Protein AF-A0A7X9JBS1-F1 (afdb_monomer_lite)

Radius of gyration: 29.32 Å; chains: 1; bounding box: 70×58×88 Å

Secondary structure (DSSP, 8-state):
-----------HHHHHHHHHHHHHHHHHHHHHHHHHHHHHHHHHHHHHHTTS-------------------------EEEEEEEEEEEEEEEEEEETTEEEEEEPHHHHTTS--S--S--TT-EEEEE--HHHHHHHHHT-BTTBPEEEEEEEEEE-SSSSPPEEESS-HHHHTT--

Foldseek 3Di:
DDDDDPDPPDDPVVVVVVVVVVVVVVVVVVVVVVVVVVVVVVVVVVVVVVVPPPDDDDDDDDDDDDDDPVPPPVDDKDKDFDKDKWKWAFDPVDDDDQFTKIWTDLVCVVVDPDDCCPCSPGQIETEGCADPVVVVLRVVADPVRIDIAMWGMWMDDPDPDRTYTYSDHNVVGVVVD

pLDDT: mean 71.5, std 17.87, range [35.47, 95.56]

Sequence (177 aa):
MKKKNFKIKLNKKIGHELAIGIILILAIFVGAIAVICSKKEIRRLSELEKNFEMHAPVSVAAKKTEKPARQEDKCKSRYYEGETDIYGWADPNLQDGDGIIINIRPEDVESLPIKNISVLKNFTVRLIDPGAVLKKKLDASTKDNLVKFTVRGYAEICEKEPPQVSVEQATIAFKKS

Structure (mmCIF, N/CA/C/O backbone):
data_AF-A0A7X9JBS1-F1
#
_entry.id   AF-A0A7X9JBS1-F1
#
loop_
_atom_site.group_PDB
_atom_site.id
_atom_site.type_symbol
_atom_site.label_atom_id
_atom_site.label_alt_id
_atom_site.label_comp_id
_atom_site.label_asym_id
_atom_site.label_entity_id
_atom_site.label_seq_id
_atom_site.pdbx_PDB_ins_code
_atom_site.Cartn_x
_atom_site.Cartn_y
_atom_site.Cartn_z
_atom_site.occupancy
_atom_site.B_iso_or_equiv
_atom_site.auth_seq_id
_atom_site.auth_comp_id
_atom_site.auth_asym_id
_atom_site.auth_atom_id
_atom_site.pdbx_PDB_model_num
ATOM 1 N N . MET A 1 1 ? -31.388 -18.284 70.074 1.00 45.72 1 MET A N 1
ATOM 2 C CA . MET A 1 1 ? -30.945 -17.168 69.203 1.00 45.72 1 MET A CA 1
ATOM 3 C C . MET A 1 1 ? -31.985 -16.921 68.110 1.00 45.72 1 MET A C 1
ATOM 5 O O . MET A 1 1 ? -32.141 -17.765 67.240 1.00 45.72 1 MET A O 1
ATOM 9 N N . LYS A 1 2 ? -32.748 -15.818 68.165 1.00 40.72 2 LYS A N 1
ATOM 10 C CA . LYS A 1 2 ? -33.748 -15.458 67.136 1.00 40.72 2 LYS A CA 1
ATOM 11 C C . LYS A 1 2 ? -33.125 -14.473 66.136 1.00 40.72 2 LYS A C 1
ATOM 13 O O . LYS A 1 2 ? -32.815 -13.347 66.513 1.00 40.72 2 LYS A O 1
ATOM 18 N N . LYS A 1 3 ? -32.945 -14.888 64.874 1.00 50.88 3 LYS A N 1
ATOM 19 C CA . LYS A 1 3 ? -32.538 -14.006 63.764 1.00 50.88 3 LYS A CA 1
ATOM 20 C C . LYS A 1 3 ? -33.696 -13.057 63.429 1.00 50.88 3 LYS A C 1
ATOM 22 O O . LYS A 1 3 ? -34.743 -13.503 62.964 1.00 50.88 3 LYS A O 1
ATOM 27 N N . LYS A 1 4 ? -33.527 -11.755 63.679 1.00 52.66 4 LYS A N 1
ATOM 28 C CA . LYS A 1 4 ? -34.456 -10.713 63.214 1.00 52.66 4 LYS A CA 1
ATOM 29 C C . LYS A 1 4 ? -34.184 -10.447 61.730 1.00 52.66 4 LYS A C 1
ATOM 31 O O . LYS A 1 4 ? -33.151 -9.888 61.387 1.00 52.66 4 LYS A O 1
ATOM 36 N N . ASN A 1 5 ? -35.111 -10.849 60.863 1.00 54.03 5 ASN A N 1
ATOM 37 C CA . ASN A 1 5 ? -35.109 -10.462 59.453 1.00 54.03 5 ASN A CA 1
ATOM 38 C C . ASN A 1 5 ? -35.637 -9.028 59.323 1.00 54.03 5 ASN A C 1
ATOM 40 O O . ASN A 1 5 ? -36.842 -8.792 59.416 1.00 54.03 5 ASN A O 1
ATOM 44 N N . PHE A 1 6 ? -34.735 -8.071 59.110 1.00 51.50 6 PHE A N 1
ATOM 45 C CA . PHE A 1 6 ? -35.086 -6.700 58.746 1.00 51.50 6 PHE A CA 1
ATOM 46 C C . PHE A 1 6 ? -35.511 -6.670 57.271 1.00 51.50 6 PHE A C 1
ATOM 48 O O . PHE A 1 6 ? -34.686 -6.597 56.366 1.00 51.50 6 PHE A O 1
ATOM 55 N N . LYS A 1 7 ? -36.820 -6.753 57.011 1.00 56.03 7 LYS A N 1
ATOM 56 C CA . LYS A 1 7 ? -37.380 -6.441 55.690 1.00 56.03 7 LYS A CA 1
ATOM 57 C C . LYS A 1 7 ? -37.500 -4.922 55.570 1.00 56.03 7 LYS A C 1
ATOM 59 O O . LYS A 1 7 ? -38.437 -4.332 56.103 1.00 56.03 7 LYS A O 1
ATOM 64 N N . ILE A 1 8 ? -36.556 -4.295 54.872 1.00 60.00 8 ILE A N 1
ATOM 65 C CA . ILE A 1 8 ? -36.643 -2.878 54.505 1.00 60.00 8 ILE A CA 1
ATOM 66 C C . ILE A 1 8 ? -37.751 -2.747 53.450 1.00 60.00 8 ILE A C 1
ATOM 68 O O . ILE A 1 8 ? -37.580 -3.139 52.297 1.00 60.00 8 ILE A O 1
ATOM 72 N N . LYS A 1 9 ? -38.919 -2.230 53.846 1.00 54.16 9 LYS A N 1
ATOM 73 C CA . LYS A 1 9 ? -39.963 -1.796 52.906 1.00 54.16 9 LYS A CA 1
ATOM 74 C C . LYS A 1 9 ? -39.525 -0.465 52.291 1.00 54.16 9 LYS A C 1
ATOM 76 O O . LYS A 1 9 ? -39.860 0.596 52.808 1.00 54.16 9 LYS A O 1
ATOM 81 N N . LEU A 1 10 ? -38.767 -0.521 51.198 1.00 56.19 10 LEU A N 1
ATOM 82 C CA . LEU A 1 10 ? -38.526 0.655 50.363 1.00 56.19 10 LEU A CA 1
ATOM 83 C C . LEU A 1 10 ? -39.821 1.027 49.634 1.00 56.19 10 LEU A C 1
ATOM 85 O O . LEU A 1 10 ? -40.427 0.214 48.934 1.00 56.19 10 LEU A O 1
ATOM 89 N N . ASN A 1 11 ? -40.259 2.267 49.835 1.00 58.78 11 ASN A N 1
ATOM 90 C CA . ASN A 1 11 ? -41.423 2.832 49.172 1.00 58.78 11 ASN A CA 1
ATOM 91 C C . ASN A 1 11 ? -41.125 2.937 47.663 1.00 58.78 11 ASN A C 1
ATOM 93 O O . ASN A 1 11 ? -40.105 3.513 47.285 1.00 58.78 11 ASN A O 1
ATOM 97 N N . LYS A 1 12 ? -41.977 2.373 46.792 1.00 58.81 12 LYS A N 1
ATOM 98 C CA . LYS A 1 12 ? -41.686 2.200 45.348 1.00 58.81 12 LYS A CA 1
ATOM 99 C C . LYS A 1 12 ? -41.329 3.504 44.614 1.00 58.81 12 LYS A C 1
ATOM 101 O O . LYS A 1 12 ? -40.580 3.452 43.647 1.00 58.81 12 LYS A O 1
ATOM 106 N N . LYS A 1 13 ? -41.809 4.661 45.091 1.00 57.88 13 LYS A N 1
ATOM 107 C CA . LYS A 1 13 ? -41.444 5.984 44.548 1.00 57.88 13 LYS A CA 1
ATOM 108 C C . LYS A 1 13 ? -39.977 6.361 44.803 1.00 57.88 13 LYS A C 1
ATOM 110 O O . LYS A 1 13 ? -39.318 6.849 43.897 1.00 57.88 13 LYS A O 1
ATOM 115 N N . ILE A 1 14 ? -39.447 6.052 45.988 1.00 59.31 14 ILE A N 1
ATOM 116 C CA . ILE A 1 14 ? -38.070 6.397 46.387 1.00 59.31 14 ILE A CA 1
ATOM 117 C C . ILE A 1 14 ? -37.049 5.536 45.630 1.00 59.31 14 ILE A C 1
ATOM 119 O O . ILE A 1 14 ? -35.977 6.010 45.270 1.00 59.31 14 ILE A O 1
ATOM 123 N N . GLY A 1 15 ? -37.390 4.275 45.339 1.00 61.84 15 GLY A N 1
ATOM 124 C CA . GLY A 1 15 ? -36.508 3.373 44.589 1.00 61.84 15 GLY A CA 1
ATOM 125 C C . GLY A 1 15 ? -36.280 3.798 43.133 1.00 61.84 15 GLY A C 1
ATOM 126 O O . GLY A 1 15 ? -35.195 3.582 42.602 1.00 61.84 15 GLY A O 1
ATOM 127 N N . HIS A 1 16 ? -37.273 4.428 42.501 1.00 65.06 16 HIS A N 1
ATOM 128 C CA . HIS A 1 16 ? -37.175 4.867 41.107 1.00 65.06 16 HIS A CA 1
ATOM 129 C C . HIS A 1 16 ? -36.305 6.123 40.957 1.00 65.06 16 HIS A C 1
ATOM 131 O O . HIS A 1 16 ? -35.470 6.193 40.059 1.00 65.06 16 HIS A O 1
ATOM 137 N N . GLU A 1 17 ? -36.441 7.087 41.870 1.00 68.19 17 GLU A N 1
ATOM 138 C CA . GLU A 1 17 ? -35.603 8.295 41.884 1.00 68.19 17 GLU A CA 1
ATOM 139 C C . GLU A 1 17 ? -34.134 7.967 42.200 1.00 68.19 17 GLU A C 1
ATOM 141 O O . GLU A 1 17 ? -33.228 8.496 41.557 1.00 68.19 17 GLU A O 1
ATOM 146 N N . LEU A 1 18 ? -33.889 7.012 43.107 1.00 72.25 18 LEU A N 1
ATOM 147 C CA . LEU A 1 18 ? -32.541 6.504 43.391 1.00 72.25 18 LEU A CA 1
ATOM 148 C C . LEU A 1 18 ? -31.912 5.787 42.188 1.00 72.25 18 LEU A C 1
ATOM 150 O O . LEU A 1 18 ? -30.730 5.984 41.912 1.00 72.25 18 LEU A O 1
ATOM 154 N N . ALA A 1 19 ? -32.685 4.986 41.449 1.00 77.25 19 ALA A N 1
ATOM 155 C CA . ALA A 1 19 ? -32.185 4.283 40.269 1.00 77.25 19 ALA A CA 1
ATOM 156 C C . ALA A 1 19 ? -31.774 5.253 39.149 1.00 77.25 19 ALA A C 1
ATOM 158 O O . ALA A 1 19 ? -30.705 5.093 38.561 1.00 77.25 19 ALA A O 1
ATOM 159 N N . ILE A 1 20 ? -32.576 6.294 38.898 1.00 79.69 20 ILE A N 1
ATOM 160 C CA . ILE A 1 20 ? -32.248 7.339 37.915 1.00 79.69 20 ILE A CA 1
ATOM 161 C C . ILE A 1 20 ? -30.969 8.082 38.321 1.00 79.69 20 ILE A C 1
ATOM 163 O O . ILE A 1 20 ? -30.092 8.298 37.482 1.00 79.69 20 ILE A O 1
ATOM 167 N N . GLY A 1 21 ? -30.825 8.420 39.607 1.00 79.94 21 GLY A N 1
ATOM 168 C CA . GLY A 1 21 ? -29.619 9.069 40.124 1.00 79.94 21 GLY A CA 1
ATOM 169 C C . GLY A 1 21 ? -28.353 8.232 39.910 1.00 79.94 21 GLY A C 1
ATOM 170 O O . GLY A 1 21 ? -27.333 8.757 39.466 1.00 79.94 21 GLY A O 1
ATOM 171 N N . ILE A 1 22 ? -28.424 6.919 40.147 1.00 84.25 22 ILE A N 1
ATOM 172 C CA . ILE A 1 22 ? -27.289 6.001 39.952 1.00 84.25 22 ILE A CA 1
ATOM 173 C C . ILE A 1 22 ? -26.895 5.900 38.469 1.00 84.25 22 ILE A C 1
ATOM 175 O O . ILE A 1 22 ? -25.705 5.911 38.149 1.00 84.25 22 ILE A O 1
ATOM 179 N N . ILE A 1 23 ? -27.870 5.848 37.555 1.00 84.38 23 ILE A N 1
ATOM 180 C CA . ILE A 1 23 ? -27.613 5.778 36.106 1.00 84.38 23 ILE A CA 1
ATOM 181 C C . ILE A 1 23 ? -26.924 7.057 35.606 1.00 84.38 23 ILE A C 1
ATOM 183 O O . ILE A 1 23 ? -25.966 6.978 34.837 1.00 84.38 23 ILE A O 1
ATOM 187 N N . LEU A 1 24 ? -27.357 8.230 36.080 1.00 85.00 24 LEU A N 1
ATOM 188 C CA . LEU A 1 24 ? -26.730 9.5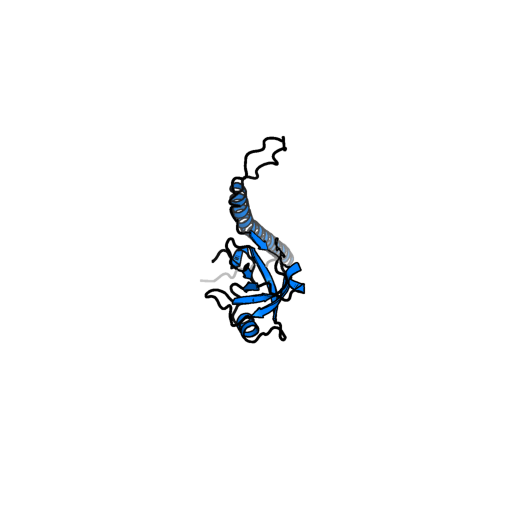11 35.735 1.00 85.00 24 LEU A CA 1
ATOM 189 C C . LEU A 1 24 ? -25.275 9.594 36.213 1.00 85.00 24 LEU A C 1
ATOM 191 O O . LEU A 1 24 ? -24.404 10.027 35.460 1.00 85.00 24 LEU A O 1
ATOM 195 N N . ILE A 1 25 ? -24.992 9.132 37.433 1.00 86.25 25 ILE A N 1
ATOM 196 C CA . ILE A 1 25 ? -23.627 9.113 37.978 1.00 86.25 25 ILE A CA 1
ATOM 197 C C . ILE A 1 25 ? -22.721 8.197 37.146 1.00 86.25 25 ILE A C 1
ATOM 199 O O . ILE A 1 25 ? -21.594 8.580 36.830 1.00 86.25 25 ILE A O 1
ATOM 203 N N . LEU A 1 26 ? -23.214 7.022 36.739 1.00 86.44 26 LEU A N 1
ATOM 204 C CA . LEU A 1 26 ? -22.478 6.103 35.867 1.00 86.44 26 LEU A CA 1
ATOM 205 C C . LEU A 1 26 ? -22.170 6.725 34.499 1.00 86.44 26 LEU A C 1
ATOM 207 O O . LEU A 1 26 ? -21.038 6.619 34.030 1.00 86.44 26 LEU A O 1
ATOM 211 N N . ALA A 1 27 ? -23.131 7.420 33.886 1.00 83.75 27 ALA A N 1
ATOM 212 C CA . ALA A 1 27 ? -22.925 8.095 32.604 1.00 83.75 27 ALA A CA 1
ATOM 213 C C . ALA A 1 27 ? -21.845 9.191 32.691 1.00 83.75 27 ALA A C 1
ATOM 215 O O . ALA A 1 27 ? -20.974 9.275 31.822 1.00 83.75 27 ALA A O 1
ATOM 216 N N . ILE A 1 28 ? -21.848 9.983 33.770 1.00 86.88 28 ILE A N 1
ATOM 217 C CA . ILE A 1 28 ? -20.819 11.003 34.027 1.00 86.88 28 ILE A CA 1
ATOM 218 C C . ILE A 1 28 ? -19.447 10.348 34.229 1.00 86.88 28 ILE A C 1
ATOM 220 O O . ILE A 1 28 ? -18.452 10.837 33.696 1.00 86.88 28 ILE A O 1
ATOM 224 N N . PHE A 1 29 ? -19.383 9.226 34.951 1.00 87.75 29 PHE A N 1
ATOM 225 C CA . PHE A 1 29 ? -18.134 8.497 35.182 1.00 87.75 29 PHE A CA 1
ATOM 226 C C . PHE A 1 29 ? -17.528 7.955 33.883 1.00 87.75 29 PHE A C 1
ATOM 228 O O . PHE A 1 29 ? -16.334 8.131 33.641 1.00 87.75 29 PHE A O 1
ATOM 235 N N . VAL A 1 30 ? -18.344 7.344 33.019 1.00 84.62 30 VAL A N 1
ATOM 236 C CA . VAL A 1 30 ? -17.895 6.838 31.712 1.00 84.62 30 VAL A CA 1
ATOM 237 C C . VAL A 1 30 ? -17.427 7.989 30.818 1.00 84.62 30 VAL A C 1
ATOM 239 O O . VAL A 1 30 ? -16.357 7.897 30.216 1.00 84.62 30 VAL A O 1
ATOM 242 N N . GLY A 1 31 ? -18.164 9.105 30.793 1.00 78.25 31 GLY A N 1
ATOM 243 C CA . GLY A 1 31 ? -17.760 10.311 30.067 1.00 78.25 31 GLY A CA 1
ATOM 244 C C . GLY A 1 31 ? -16.436 10.898 30.573 1.00 78.25 31 GLY A C 1
ATOM 245 O O . GLY A 1 31 ? -15.563 11.235 29.775 1.00 78.25 31 GLY A O 1
ATOM 246 N N . ALA A 1 32 ? -16.237 10.961 31.892 1.00 80.88 32 ALA A N 1
ATOM 247 C CA . ALA A 1 32 ? -14.995 11.446 32.492 1.00 80.88 32 ALA A CA 1
ATOM 248 C C . ALA A 1 32 ? -13.795 10.546 32.150 1.00 80.88 32 ALA A C 1
ATOM 250 O O . ALA A 1 32 ? -12.723 11.056 31.817 1.00 80.88 32 ALA A O 1
ATOM 251 N N . ILE A 1 33 ? -13.974 9.220 32.177 1.00 82.19 33 ILE A N 1
ATOM 252 C CA . ILE A 1 33 ? -12.932 8.259 31.785 1.00 82.19 33 ILE A CA 1
ATOM 253 C C . ILE A 1 33 ? -12.583 8.422 30.301 1.00 82.19 33 ILE A C 1
ATOM 255 O O . ILE A 1 33 ? -11.399 8.505 29.975 1.00 82.19 33 ILE A O 1
ATOM 259 N N . ALA A 1 34 ? -13.579 8.553 29.418 1.00 76.19 34 ALA A N 1
ATOM 260 C CA . ALA A 1 34 ? -13.350 8.794 27.994 1.00 76.19 34 ALA A CA 1
ATOM 261 C C . ALA A 1 34 ? -12.532 10.077 27.760 1.00 76.19 34 ALA A C 1
ATOM 263 O O . ALA A 1 34 ? -11.517 10.037 27.070 1.00 76.19 34 ALA A O 1
ATOM 264 N N . VAL A 1 35 ? -12.884 11.187 28.423 1.00 74.81 35 VAL A N 1
ATOM 265 C CA . VAL A 1 35 ? -12.144 12.460 28.323 1.00 74.81 35 VAL A CA 1
ATOM 266 C C . VAL A 1 35 ? -10.706 12.340 28.847 1.00 74.81 35 VAL A C 1
ATOM 268 O O . VAL A 1 35 ? -9.786 12.918 28.263 1.00 74.81 35 VAL A O 1
ATOM 271 N N . ILE A 1 36 ? -10.472 11.600 29.936 1.00 73.19 36 ILE A N 1
ATOM 272 C CA . ILE A 1 36 ? -9.119 11.377 30.478 1.00 73.19 36 ILE A CA 1
ATOM 273 C C . ILE A 1 36 ? -8.283 10.500 29.533 1.00 73.19 36 ILE A C 1
ATOM 275 O O . ILE A 1 36 ? -7.102 10.793 29.323 1.00 73.19 36 ILE A O 1
ATOM 279 N N . CYS A 1 37 ? -8.879 9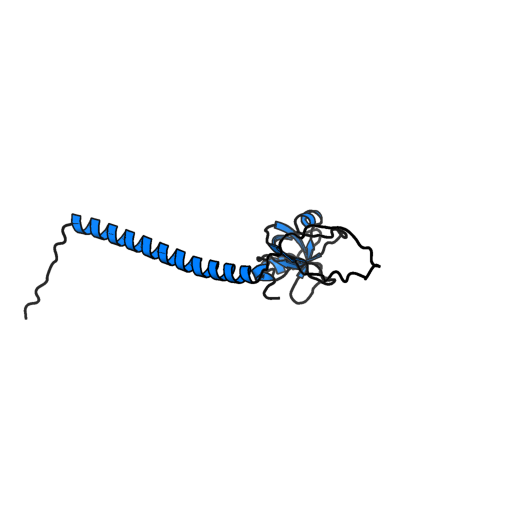.464 28.939 1.00 64.44 37 CYS A N 1
ATOM 280 C CA . CYS A 1 37 ? -8.229 8.624 27.934 1.00 64.44 37 CYS A CA 1
ATOM 281 C C . CYS A 1 37 ? -7.847 9.437 26.688 1.00 64.44 37 CYS A C 1
ATOM 283 O O . CYS A 1 37 ? -6.688 9.386 26.281 1.00 64.44 37 CYS A O 1
ATOM 285 N N . SER A 1 38 ? -8.741 10.287 26.172 1.00 61.56 38 SER A N 1
ATOM 286 C CA . SER A 1 38 ? -8.444 11.165 25.030 1.00 61.56 38 SER A CA 1
ATOM 287 C C . SER A 1 38 ? -7.379 12.228 25.348 1.00 61.56 38 SER A C 1
ATOM 289 O O . SER A 1 38 ? -6.541 12.549 24.507 1.00 61.56 38 SER A O 1
ATOM 291 N N . LYS A 1 39 ? -7.335 12.763 26.580 1.00 55.44 39 LYS A N 1
ATOM 292 C CA . LYS A 1 39 ? -6.315 13.755 26.986 1.00 55.44 39 LYS A CA 1
ATOM 293 C C . LYS A 1 39 ? -4.888 13.198 27.021 1.00 55.44 39 LYS A C 1
ATOM 295 O O . LYS A 1 39 ? -3.945 13.966 26.821 1.00 55.44 39 LYS A O 1
ATOM 300 N N . LYS A 1 40 ? -4.702 11.895 27.270 1.00 54.19 40 LYS A N 1
ATOM 301 C CA . LYS A 1 40 ? -3.372 11.256 27.200 1.00 54.19 40 LYS A CA 1
ATOM 302 C C . LYS A 1 40 ? -2.835 11.196 25.769 1.00 54.19 40 LYS A C 1
ATOM 304 O O . LYS A 1 40 ? -1.625 11.283 25.580 1.00 54.19 40 LYS A O 1
ATOM 309 N N . GLU A 1 41 ? -3.719 11.109 24.784 1.00 51.62 41 GLU A N 1
ATOM 310 C CA . GLU A 1 41 ? -3.369 11.072 23.363 1.00 51.62 41 GLU A CA 1
ATOM 311 C C . GLU A 1 41 ? -3.026 12.476 22.835 1.00 51.62 41 GLU A C 1
ATOM 313 O O . GLU A 1 41 ? -2.007 12.666 22.174 1.00 51.62 41 GLU A O 1
ATOM 318 N N . ILE A 1 42 ? -3.772 13.501 23.266 1.00 52.97 42 ILE A N 1
ATOM 319 C CA . ILE A 1 42 ? -3.523 14.906 22.890 1.00 52.97 42 ILE A CA 1
ATOM 320 C C . ILE A 1 42 ? -2.229 15.459 23.519 1.00 52.97 42 ILE A C 1
ATOM 322 O O . ILE A 1 42 ? -1.513 16.223 22.874 1.00 52.97 42 ILE A O 1
ATOM 326 N N . ARG A 1 43 ? -1.863 15.062 24.750 1.00 51.00 43 ARG A N 1
ATOM 327 C CA . ARG A 1 43 ? -0.571 15.473 25.342 1.00 51.00 43 ARG A CA 1
ATOM 328 C C . ARG A 1 43 ? 0.634 14.883 24.607 1.00 51.00 43 ARG A C 1
ATOM 330 O O . ARG A 1 43 ? 1.630 15.584 24.468 1.00 51.00 43 ARG A O 1
ATOM 337 N N . ARG A 1 44 ? 0.528 13.657 24.082 1.00 50.88 44 ARG A N 1
ATOM 338 C CA . ARG A 1 44 ? 1.583 13.069 23.239 1.00 50.88 44 ARG A CA 1
ATOM 339 C C . ARG A 1 44 ? 1.720 13.781 21.893 1.00 50.88 44 ARG A C 1
ATOM 341 O O . ARG A 1 44 ? 2.833 13.899 21.401 1.00 50.88 44 ARG A O 1
ATOM 348 N N . LEU A 1 45 ? 0.625 14.298 21.332 1.00 51.53 45 LEU A N 1
ATOM 349 C CA . LEU A 1 45 ? 0.660 15.114 20.112 1.00 51.53 45 LEU A CA 1
ATOM 350 C C . LEU A 1 45 ? 1.241 16.517 20.368 1.00 51.53 45 LEU A C 1
ATOM 352 O O . LEU A 1 45 ? 2.067 16.982 19.592 1.00 51.53 45 LEU A O 1
ATOM 356 N N . SER A 1 46 ? 0.903 17.151 21.496 1.00 48.62 46 SER A N 1
ATOM 357 C CA . SER A 1 46 ? 1.419 18.481 21.864 1.00 48.62 46 SER A CA 1
ATOM 358 C C . SER A 1 46 ? 2.909 18.486 22.255 1.00 48.62 46 SER A C 1
ATOM 360 O O . SER A 1 46 ? 3.596 19.480 22.024 1.00 48.62 46 SER A O 1
ATOM 362 N N . GLU A 1 47 ? 3.446 17.389 22.803 1.00 51.38 47 GLU A N 1
ATOM 363 C CA . GLU A 1 47 ? 4.900 17.227 22.998 1.00 51.38 47 GLU A CA 1
ATOM 364 C C . GLU A 1 47 ? 5.645 16.918 21.687 1.00 51.38 47 GLU A C 1
ATOM 366 O O . GLU A 1 47 ? 6.815 17.275 21.554 1.00 51.38 47 GLU A O 1
ATOM 371 N N . LEU A 1 48 ? 4.973 16.326 20.692 1.00 50.22 48 LEU A N 1
ATOM 372 C CA . LEU A 1 48 ? 5.531 16.123 19.350 1.00 50.22 48 LEU A CA 1
ATOM 373 C C . LEU A 1 48 ? 5.594 17.440 18.554 1.00 50.22 48 LEU A C 1
ATOM 375 O O . LEU A 1 48 ? 6.565 17.686 17.845 1.00 50.22 48 LEU A O 1
ATOM 379 N N . GLU A 1 49 ? 4.591 18.307 18.719 1.00 45.03 49 GLU A N 1
ATOM 380 C CA . GLU A 1 49 ? 4.503 19.619 18.063 1.00 45.03 49 GLU A CA 1
ATOM 381 C C . GLU A 1 49 ? 5.533 20.622 18.613 1.00 45.03 49 GLU A C 1
ATOM 383 O O . GLU A 1 49 ? 6.055 21.442 17.867 1.00 45.03 49 GLU A O 1
ATOM 388 N N . LYS A 1 50 ? 5.931 20.507 19.890 1.00 44.03 50 LYS A N 1
ATOM 389 C CA . LYS A 1 50 ? 7.012 21.334 20.465 1.00 44.03 50 LYS A CA 1
ATOM 390 C C . LYS A 1 50 ? 8.415 21.000 19.947 1.00 44.03 50 LYS A C 1
ATOM 392 O O . LYS A 1 50 ? 9.305 21.829 20.095 1.00 44.03 50 LYS A O 1
ATOM 397 N N . ASN A 1 51 ? 8.608 19.832 19.331 1.00 47.91 51 ASN A N 1
ATOM 398 C CA . ASN A 1 51 ? 9.853 19.486 18.632 1.00 47.91 51 ASN A CA 1
ATOM 399 C C . ASN A 1 51 ? 9.815 19.849 17.137 1.00 47.91 51 ASN A C 1
ATOM 401 O O . ASN A 1 51 ? 10.813 19.676 16.440 1.00 47.91 51 ASN A O 1
ATOM 405 N N . PHE A 1 52 ? 8.688 20.364 16.641 1.00 46.72 52 PHE A N 1
ATOM 406 C CA . PHE A 1 52 ? 8.586 20.975 15.323 1.00 46.72 52 PHE A CA 1
ATOM 407 C C . PHE A 1 52 ? 8.611 22.494 15.496 1.00 46.72 52 PHE A C 1
ATOM 409 O O . PHE A 1 52 ? 7.577 23.154 15.571 1.00 46.72 52 PHE A O 1
ATOM 416 N N . GLU A 1 53 ? 9.820 23.058 15.575 1.00 39.50 53 GLU A N 1
ATOM 417 C CA . GLU A 1 53 ? 10.013 24.499 15.422 1.00 39.50 53 GLU A CA 1
ATOM 418 C C . GLU A 1 53 ? 9.412 24.947 14.084 1.00 39.50 53 GLU A C 1
ATOM 420 O O . GLU A 1 53 ? 9.930 24.696 12.993 1.00 39.50 53 GLU A O 1
ATOM 425 N N . MET A 1 54 ? 8.265 25.608 14.190 1.00 41.91 54 MET A N 1
ATOM 426 C CA . MET A 1 54 ? 7.599 26.311 13.113 1.00 41.91 54 MET A CA 1
ATOM 427 C C . MET A 1 54 ? 8.446 27.552 12.795 1.00 41.91 54 MET A C 1
ATOM 429 O O . MET A 1 54 ? 8.306 28.598 13.428 1.00 41.91 54 MET A O 1
ATOM 433 N N . HIS A 1 55 ? 9.381 27.442 11.848 1.00 42.97 55 HIS A N 1
ATOM 434 C CA . HIS A 1 55 ? 10.075 28.623 11.341 1.00 42.97 55 HIS A CA 1
ATOM 435 C C . HIS A 1 55 ? 9.081 29.504 10.571 1.00 42.97 55 HIS A C 1
ATOM 437 O O . HIS A 1 55 ? 8.496 29.092 9.569 1.00 42.97 55 HIS A O 1
ATOM 443 N N . ALA A 1 56 ? 8.895 30.721 11.085 1.00 44.94 56 ALA A N 1
ATOM 444 C CA . ALA A 1 56 ? 8.111 31.799 10.495 1.00 44.94 56 ALA A CA 1
ATOM 445 C C . ALA A 1 56 ? 8.517 32.087 9.032 1.00 44.94 56 ALA A C 1
ATOM 447 O O . ALA A 1 56 ? 9.673 31.862 8.657 1.00 44.94 56 ALA A O 1
ATOM 448 N N . PRO A 1 57 ? 7.606 32.620 8.195 1.00 41.03 57 PRO A N 1
ATOM 449 C CA . PRO A 1 57 ? 7.918 32.932 6.806 1.00 41.03 57 PRO A CA 1
ATOM 450 C C . PRO A 1 57 ? 8.969 34.047 6.727 1.00 41.03 57 PRO A C 1
ATOM 452 O O . PRO A 1 57 ? 8.731 35.187 7.124 1.00 41.03 57 PRO A O 1
ATOM 455 N N . VAL A 1 58 ? 10.144 33.708 6.196 1.00 39.75 58 VAL A N 1
ATOM 456 C CA . VAL A 1 58 ? 11.217 34.661 5.896 1.00 39.75 58 VAL A CA 1
ATOM 457 C C . VAL A 1 58 ? 10.783 35.538 4.719 1.00 39.75 58 VAL A C 1
ATOM 459 O O . VAL A 1 58 ? 10.542 35.046 3.616 1.00 39.75 58 VAL A O 1
ATOM 462 N N . SER A 1 59 ? 10.694 36.850 4.950 1.00 43.28 59 SER A N 1
ATOM 463 C CA . SER A 1 59 ? 10.496 37.856 3.906 1.00 43.28 59 SER A CA 1
ATOM 464 C C . SER A 1 59 ? 11.704 37.889 2.968 1.00 43.28 59 SER A C 1
ATOM 466 O O . SER A 1 59 ? 12.839 38.076 3.410 1.00 43.28 59 SER A O 1
ATOM 468 N N . VAL A 1 60 ? 11.458 37.733 1.670 1.00 40.66 60 VAL A N 1
ATOM 469 C CA . VAL A 1 60 ? 12.492 37.716 0.632 1.00 40.66 60 VAL A CA 1
ATOM 470 C C . VAL A 1 60 ? 13.009 39.135 0.381 1.00 40.66 60 VAL A C 1
ATOM 472 O O . VAL A 1 60 ? 12.312 39.961 -0.203 1.00 40.66 60 VAL A O 1
ATOM 475 N N . ALA A 1 61 ? 14.258 39.400 0.766 1.00 40.84 61 ALA A N 1
ATOM 476 C CA . ALA A 1 61 ? 15.060 40.482 0.204 1.00 40.84 61 ALA A CA 1
ATOM 477 C C . ALA A 1 61 ? 16.114 39.868 -0.728 1.00 40.84 61 ALA A C 1
ATOM 479 O O . ALA A 1 61 ? 16.931 39.041 -0.326 1.00 40.84 61 ALA A O 1
ATOM 480 N N . ALA A 1 62 ? 16.047 40.237 -2.005 1.00 46.06 62 ALA A N 1
ATOM 481 C CA . ALA A 1 62 ? 16.875 39.688 -3.068 1.00 46.06 62 ALA A CA 1
ATOM 482 C C . ALA A 1 62 ? 18.316 40.229 -3.061 1.00 46.06 62 ALA A C 1
ATOM 484 O O . ALA A 1 62 ? 18.518 41.436 -2.962 1.00 46.06 62 ALA A O 1
ATOM 485 N N . LYS A 1 63 ? 19.268 39.314 -3.308 1.00 42.16 63 LYS A N 1
ATOM 486 C CA . LYS A 1 63 ? 20.493 39.394 -4.146 1.00 42.16 63 LYS A CA 1
ATOM 487 C C . LYS A 1 63 ? 21.713 38.810 -3.430 1.00 42.16 63 LYS A C 1
ATOM 489 O O . LYS A 1 63 ? 22.265 39.455 -2.549 1.00 42.16 63 LYS A O 1
ATOM 494 N N . LYS A 1 64 ? 22.263 37.722 -3.979 1.00 36.97 64 LYS A N 1
ATOM 495 C CA . LYS A 1 64 ? 23.509 37.768 -4.768 1.00 36.97 64 LYS A CA 1
ATOM 496 C C . LYS A 1 64 ? 23.767 36.415 -5.429 1.00 36.97 64 LYS A C 1
ATOM 498 O O . LYS A 1 64 ? 23.633 35.372 -4.805 1.00 36.97 64 LYS A O 1
ATOM 503 N N . THR A 1 65 ? 24.128 36.474 -6.701 1.00 48.66 65 THR A N 1
ATOM 504 C CA . THR A 1 65 ? 24.598 35.362 -7.520 1.00 48.66 65 THR A CA 1
ATOM 505 C C . THR A 1 65 ? 25.933 34.848 -6.985 1.00 48.66 65 THR A C 1
ATOM 507 O O . THR A 1 65 ? 26.897 35.611 -6.925 1.00 48.66 65 THR A O 1
ATOM 510 N N . GLU A 1 66 ? 26.005 33.558 -6.669 1.00 35.47 66 GLU A N 1
ATOM 511 C CA . GLU A 1 66 ? 27.252 32.808 -6.524 1.00 35.47 66 GLU A CA 1
ATOM 512 C C . GLU A 1 66 ? 27.103 31.480 -7.291 1.00 35.47 66 GLU A C 1
ATOM 514 O O . GLU A 1 66 ? 25.999 30.961 -7.440 1.00 35.47 66 GLU A O 1
ATOM 519 N N . LYS A 1 67 ? 28.204 31.031 -7.899 1.00 36.28 67 LYS A N 1
ATOM 520 C CA . LYS A 1 67 ? 28.350 29.951 -8.901 1.00 36.28 67 LYS A CA 1
ATOM 521 C C . LYS A 1 67 ? 27.599 28.653 -8.538 1.00 36.28 67 LYS A C 1
ATOM 523 O O . LYS A 1 67 ? 27.390 28.420 -7.352 1.00 36.28 67 LYS A O 1
ATOM 528 N N . PRO A 1 68 ? 27.251 27.776 -9.512 1.00 41.09 68 PRO A N 1
ATOM 529 C CA . PRO A 1 68 ? 26.448 26.587 -9.250 1.00 41.09 68 PRO A CA 1
ATOM 530 C C . PRO A 1 68 ? 27.273 25.578 -8.448 1.00 41.09 68 PRO A C 1
ATOM 532 O O . PRO A 1 68 ? 27.905 24.675 -8.994 1.00 41.09 68 PRO A O 1
ATOM 535 N N . ALA A 1 69 ? 27.271 25.735 -7.126 1.00 37.75 69 ALA A N 1
ATOM 536 C CA . ALA A 1 69 ? 27.413 24.609 -6.235 1.00 37.75 69 ALA A CA 1
ATOM 537 C C . ALA A 1 69 ? 26.329 23.633 -6.673 1.00 37.75 69 ALA A C 1
ATOM 539 O O . ALA A 1 69 ? 25.148 23.983 -6.706 1.00 37.75 69 ALA A O 1
ATOM 540 N N . ARG A 1 70 ? 26.754 22.446 -7.103 1.00 47.09 70 ARG A N 1
ATOM 541 C CA . ARG A 1 70 ? 25.890 21.288 -7.275 1.00 47.09 70 ARG A CA 1
ATOM 542 C C . ARG A 1 70 ? 25.160 21.160 -5.943 1.00 47.09 70 ARG A C 1
ATOM 544 O O . ARG A 1 70 ? 25.755 20.735 -4.958 1.00 47.09 70 ARG A O 1
ATOM 551 N N . GLN A 1 71 ? 23.941 21.690 -5.890 1.00 39.72 71 GLN A N 1
ATOM 552 C CA . GLN A 1 71 ? 23.072 21.556 -4.743 1.00 39.72 71 GLN A CA 1
ATOM 553 C C . GLN A 1 71 ? 22.855 20.053 -4.676 1.00 39.72 71 GLN A C 1
ATOM 555 O O . GLN A 1 71 ? 22.173 19.471 -5.517 1.00 39.72 71 GLN A O 1
ATOM 560 N N . GLU A 1 72 ? 23.556 19.398 -3.755 1.00 49.53 72 GLU A N 1
ATOM 561 C CA . GLU A 1 72 ? 23.075 18.154 -3.195 1.00 49.53 72 GLU A CA 1
ATOM 562 C C . GLU A 1 72 ? 21.715 18.518 -2.610 1.00 49.53 72 GLU A C 1
ATOM 564 O O . GLU A 1 72 ? 21.605 18.978 -1.471 1.00 49.53 72 GLU A O 1
ATOM 569 N N . ASP A 1 73 ? 20.684 18.425 -3.452 1.00 54.56 73 ASP A N 1
ATOM 570 C CA . ASP A 1 73 ? 19.309 18.333 -3.020 1.00 54.56 73 ASP A CA 1
ATOM 571 C C . ASP A 1 73 ? 19.306 17.137 -2.087 1.00 54.56 73 ASP A C 1
ATOM 573 O O . ASP A 1 73 ? 19.279 15.984 -2.520 1.00 54.56 73 ASP A O 1
ATOM 577 N N . LYS A 1 74 ? 19.464 17.424 -0.791 1.00 58.41 74 LYS A N 1
ATOM 578 C CA . LYS A 1 74 ? 19.314 16.455 0.280 1.00 58.41 74 LYS A CA 1
ATOM 579 C C . LYS A 1 74 ? 17.930 15.895 0.086 1.00 58.41 74 LYS A C 1
ATOM 581 O O . LYS A 1 74 ? 16.941 16.535 0.457 1.00 58.41 74 LYS A O 1
ATOM 586 N N . CYS A 1 75 ? 17.869 14.744 -0.564 1.00 67.31 75 CYS A N 1
ATOM 587 C CA . CYS A 1 75 ? 16.622 14.065 -0.732 1.00 67.31 75 CYS A CA 1
ATOM 588 C C . CYS A 1 75 ? 16.072 13.850 0.681 1.00 67.31 75 CYS A C 1
ATOM 590 O O . CYS A 1 75 ? 16.777 13.390 1.582 1.00 67.31 75 CYS A O 1
ATOM 592 N N . LYS A 1 76 ? 14.822 14.257 0.887 1.00 70.06 76 LYS A N 1
ATOM 593 C CA . LYS A 1 76 ? 14.091 13.997 2.122 1.00 70.06 76 LYS A CA 1
ATOM 594 C C . LYS A 1 76 ? 12.931 13.091 1.775 1.00 70.06 76 LYS A C 1
ATOM 596 O O . LYS A 1 76 ? 12.089 13.513 0.980 1.00 70.06 76 LYS A O 1
ATOM 601 N N . SER A 1 77 ? 12.893 11.905 2.380 1.00 76.25 77 SER A N 1
ATOM 602 C CA . SER A 1 77 ? 11.770 10.992 2.213 1.00 76.25 77 SER A CA 1
ATOM 603 C C . SER A 1 77 ? 10.496 11.673 2.705 1.00 76.25 77 SER A C 1
ATOM 605 O O . SER A 1 77 ? 10.517 12.417 3.693 1.00 76.25 77 SER A O 1
ATOM 607 N N . ARG A 1 78 ? 9.392 11.464 1.995 1.00 80.88 78 ARG A N 1
ATOM 608 C CA . ARG A 1 78 ? 8.104 12.094 2.294 1.00 80.88 78 ARG A CA 1
ATOM 609 C C . ARG A 1 78 ? 7.041 11.032 2.433 1.00 80.88 78 ARG A C 1
ATOM 611 O O . ARG A 1 78 ? 6.896 10.187 1.560 1.00 80.88 78 ARG A O 1
ATOM 618 N N . TYR A 1 79 ? 6.275 11.138 3.506 1.00 84.25 79 TYR A N 1
ATOM 619 C CA . TYR A 1 79 ? 5.172 10.241 3.803 1.00 84.25 79 TYR A CA 1
ATOM 620 C C . TYR A 1 79 ? 3.860 10.974 3.590 1.00 84.25 79 TYR A C 1
ATOM 622 O O . TYR A 1 79 ? 3.710 12.131 3.989 1.00 84.25 79 TYR A O 1
ATOM 630 N N . TYR A 1 80 ? 2.924 10.283 2.964 1.00 84.19 80 TYR A N 1
ATOM 631 C CA . TYR A 1 80 ? 1.612 10.787 2.626 1.00 84.19 80 TYR A CA 1
ATOM 632 C C . TYR A 1 80 ? 0.571 9.781 3.099 1.00 84.19 80 TYR A C 1
ATOM 634 O O . TYR A 1 80 ? 0.730 8.572 2.932 1.00 84.19 80 TYR A O 1
ATOM 642 N N . GLU A 1 81 ? -0.492 10.311 3.686 1.00 85.69 81 GLU A N 1
ATOM 643 C CA . GLU A 1 81 ? -1.657 9.557 4.131 1.00 85.69 81 GLU A CA 1
ATOM 644 C C . GLU A 1 81 ? -2.830 9.916 3.224 1.00 85.69 81 GLU A C 1
ATOM 646 O O . GLU A 1 81 ? -3.005 11.081 2.855 1.00 85.69 81 GLU A O 1
ATOM 651 N N . GLY A 1 82 ? -3.642 8.927 2.879 1.00 83.19 82 GLY A N 1
ATOM 652 C CA . GLY A 1 82 ? -4.817 9.127 2.041 1.00 83.19 82 GLY A CA 1
ATOM 653 C C . GLY A 1 82 ? -5.303 7.809 1.471 1.00 83.19 82 GLY A C 1
ATOM 654 O O . GLY A 1 82 ? -4.508 6.903 1.258 1.00 83.19 82 GLY A O 1
ATOM 655 N N . GLU A 1 83 ? -6.607 7.699 1.235 1.00 89.06 83 GLU A N 1
ATOM 656 C CA . GLU A 1 83 ? -7.205 6.485 0.684 1.00 89.06 83 GLU A CA 1
ATOM 657 C C . GLU A 1 83 ? -7.481 6.669 -0.805 1.00 89.06 83 GLU A C 1
ATOM 659 O O . GLU A 1 83 ? -8.243 7.553 -1.199 1.00 89.06 83 GLU A O 1
ATOM 664 N N . THR A 1 84 ? -6.871 5.827 -1.633 1.00 90.94 84 THR A N 1
ATOM 665 C CA . THR A 1 84 ? -7.162 5.764 -3.066 1.00 90.94 84 THR A CA 1
ATOM 666 C C . THR A 1 84 ? -7.205 4.318 -3.532 1.00 90.94 84 THR A C 1
ATOM 668 O O . THR A 1 84 ? -6.423 3.475 -3.092 1.00 90.94 84 THR A O 1
ATOM 671 N N . ASP A 1 85 ? -8.145 4.019 -4.419 1.00 93.81 85 ASP A N 1
ATOM 672 C CA . ASP A 1 85 ? -8.249 2.718 -5.059 1.00 93.81 85 ASP A CA 1
ATOM 673 C C . ASP A 1 85 ? -7.402 2.710 -6.328 1.00 93.81 85 ASP A C 1
ATOM 675 O O . ASP A 1 85 ? -7.630 3.520 -7.224 1.00 93.81 85 ASP A O 1
ATOM 679 N N . ILE A 1 86 ? -6.489 1.748 -6.441 1.00 93.56 86 ILE A N 1
ATOM 680 C CA . ILE A 1 86 ? -5.642 1.590 -7.625 1.00 93.56 86 ILE A CA 1
ATOM 681 C C . ILE A 1 86 ? -5.697 0.162 -8.156 1.00 93.56 86 ILE A C 1
ATOM 683 O O . ILE A 1 86 ? -6.028 -0.788 -7.437 1.00 93.56 86 ILE A O 1
ATOM 687 N N . TYR A 1 87 ? -5.362 0.013 -9.432 1.00 94.38 87 TYR A N 1
ATOM 688 C CA . TYR A 1 87 ? -5.166 -1.276 -10.070 1.00 94.38 87 TYR A CA 1
ATOM 689 C C . TYR A 1 87 ? -3.681 -1.508 -10.319 1.00 94.38 87 TYR A C 1
ATOM 691 O O . TYR A 1 87 ? -2.974 -0.641 -10.836 1.00 94.38 87 TYR A O 1
ATOM 699 N N . GLY A 1 88 ? -3.213 -2.708 -9.991 1.00 93.50 88 GLY A N 1
ATOM 700 C CA . GLY A 1 88 ? -1.833 -3.095 -10.237 1.00 93.50 88 GLY A CA 1
ATOM 701 C C . GLY A 1 88 ? -1.665 -4.578 -10.516 1.00 93.50 88 GLY A C 1
ATOM 702 O O . GLY A 1 88 ? -2.587 -5.377 -10.329 1.00 93.50 88 GLY A O 1
ATOM 703 N N . TRP A 1 89 ? -0.473 -4.930 -10.982 1.00 93.69 89 TRP A N 1
ATOM 704 C CA . TRP A 1 89 ? -0.062 -6.312 -11.195 1.00 93.69 89 TRP A CA 1
ATOM 705 C C . TRP A 1 89 ? 1.400 -6.504 -10.803 1.00 93.69 89 TRP A C 1
ATOM 707 O O . TRP A 1 89 ? 2.211 -5.585 -10.928 1.00 93.69 89 TRP A O 1
ATOM 717 N N . ALA A 1 90 ? 1.745 -7.691 -10.314 1.00 90.06 90 ALA A N 1
ATOM 718 C CA . ALA A 1 90 ? 3.123 -8.020 -9.979 1.00 90.06 90 ALA A CA 1
ATOM 719 C C . ALA A 1 90 ? 3.964 -8.180 -11.250 1.00 90.06 90 ALA A C 1
ATOM 721 O O . ALA A 1 90 ? 3.516 -8.773 -12.234 1.00 90.06 90 ALA A O 1
ATOM 722 N N . ASP A 1 91 ? 5.196 -7.671 -11.221 1.00 80.19 91 ASP A N 1
ATOM 723 C CA . ASP A 1 91 ? 6.200 -8.064 -12.205 1.00 80.19 91 ASP A CA 1
ATOM 724 C C . ASP A 1 91 ? 7.020 -9.223 -11.627 1.00 80.19 91 ASP A C 1
ATOM 726 O O . ASP A 1 91 ? 7.729 -9.029 -10.633 1.00 80.19 91 ASP A O 1
ATOM 730 N N . PRO A 1 92 ? 6.959 -10.430 -12.215 1.00 70.50 92 PRO A N 1
ATOM 731 C CA . PRO A 1 92 ? 7.724 -11.568 -11.717 1.00 70.50 92 PRO A CA 1
ATOM 732 C C . PRO A 1 92 ? 9.242 -11.334 -11.765 1.00 70.50 92 PRO A C 1
ATOM 734 O O . PRO A 1 92 ? 9.975 -12.023 -11.060 1.00 70.50 92 PRO A O 1
ATOM 737 N N . ASN A 1 93 ? 9.721 -10.358 -12.545 1.00 70.44 93 ASN A N 1
ATOM 738 C CA . ASN A 1 93 ? 11.142 -10.033 -12.665 1.00 70.44 93 ASN A CA 1
ATOM 739 C C . ASN A 1 93 ? 11.641 -9.029 -11.611 1.00 70.44 93 ASN A C 1
ATOM 741 O O . ASN A 1 93 ? 12.837 -8.748 -11.575 1.00 70.44 93 ASN A O 1
ATOM 745 N N . LEU A 1 94 ? 10.754 -8.469 -10.780 1.00 69.88 94 LEU A N 1
ATOM 746 C CA . LEU A 1 94 ? 11.071 -7.383 -9.842 1.00 69.88 94 LEU A CA 1
ATOM 747 C C . LEU A 1 94 ? 10.835 -7.772 -8.369 1.00 69.88 94 LEU A C 1
ATOM 749 O O . LEU A 1 94 ? 10.557 -6.917 -7.535 1.00 69.88 94 LEU A O 1
ATOM 753 N N . GLN A 1 95 ? 10.920 -9.053 -8.006 1.00 63.53 95 GLN A N 1
ATOM 754 C CA . GLN A 1 95 ? 10.734 -9.446 -6.604 1.00 63.53 95 GLN A CA 1
ATOM 755 C C . GLN A 1 95 ? 11.919 -9.019 -5.729 1.00 63.53 95 GLN A C 1
ATOM 757 O O . GLN A 1 95 ? 13.065 -9.326 -6.050 1.00 63.53 95 GLN A O 1
ATOM 762 N N . ASP A 1 96 ? 11.629 -8.353 -4.608 1.00 61.56 96 ASP A N 1
ATOM 763 C CA . ASP A 1 96 ? 12.646 -7.873 -3.675 1.00 61.56 96 ASP A CA 1
ATOM 764 C C . ASP A 1 96 ? 12.206 -8.054 -2.212 1.00 61.56 96 ASP A C 1
ATOM 766 O O . ASP A 1 96 ? 11.274 -7.397 -1.747 1.00 61.56 96 ASP A O 1
ATOM 770 N N . GLY A 1 97 ? 12.898 -8.965 -1.517 1.00 63.84 97 GLY A N 1
ATOM 771 C CA . GLY A 1 97 ? 12.852 -9.249 -0.075 1.00 63.84 97 GLY A CA 1
ATOM 772 C C . GLY A 1 97 ? 11.542 -8.938 0.657 1.00 63.84 97 GLY A C 1
ATOM 773 O O . GLY A 1 97 ? 10.633 -9.769 0.711 1.00 63.84 97 GLY A O 1
ATOM 774 N N . ASP A 1 98 ? 11.489 -7.744 1.253 1.00 64.94 98 ASP A N 1
ATOM 775 C CA . ASP A 1 98 ? 10.463 -7.321 2.216 1.00 64.94 98 ASP A CA 1
ATOM 776 C C . ASP A 1 98 ? 9.219 -6.673 1.578 1.00 64.94 98 ASP A C 1
ATOM 778 O O . ASP A 1 98 ? 8.334 -6.173 2.272 1.00 64.94 98 ASP A O 1
ATOM 782 N N . GLY A 1 99 ? 9.101 -6.692 0.248 1.00 73.62 99 GLY A N 1
ATOM 783 C CA . GLY A 1 99 ? 7.941 -6.152 -0.457 1.00 73.62 99 GLY A CA 1
ATOM 784 C C . GLY A 1 99 ? 7.687 -6.825 -1.799 1.00 73.62 99 GLY A C 1
ATOM 785 O O . GLY A 1 99 ? 8.417 -7.707 -2.243 1.00 73.62 99 GLY A O 1
ATOM 786 N N . ILE A 1 100 ? 6.614 -6.412 -2.467 1.00 85.31 100 ILE A N 1
ATOM 787 C CA . ILE A 1 100 ? 6.338 -6.842 -3.842 1.00 85.31 100 ILE A CA 1
ATOM 788 C C . ILE A 1 100 ? 6.405 -5.608 -4.723 1.00 85.31 100 ILE A C 1
ATOM 790 O O . ILE A 1 100 ? 5.657 -4.657 -4.496 1.00 85.31 100 ILE A O 1
ATOM 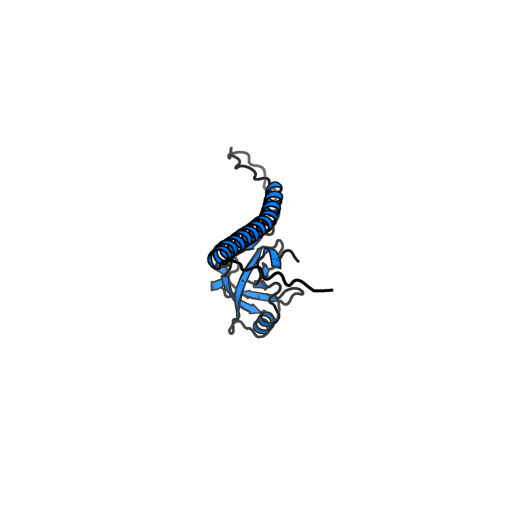794 N N . ILE A 1 101 ? 7.284 -5.612 -5.724 1.00 89.06 101 ILE A N 1
ATOM 795 C CA . ILE A 1 101 ? 7.257 -4.569 -6.745 1.00 89.06 101 ILE A CA 1
ATOM 796 C C . ILE A 1 101 ? 6.113 -4.883 -7.703 1.00 89.06 101 ILE A C 1
ATOM 798 O O . ILE A 1 101 ? 6.046 -5.948 -8.321 1.00 89.06 101 ILE A O 1
ATOM 802 N N . ILE A 1 102 ? 5.191 -3.938 -7.799 1.00 91.06 102 ILE A N 1
ATOM 803 C CA . ILE A 1 102 ? 4.023 -4.022 -8.660 1.00 91.06 102 ILE A CA 1
ATOM 804 C C . ILE A 1 102 ? 4.046 -2.863 -9.644 1.00 91.06 102 ILE A C 1
ATOM 806 O O . ILE A 1 102 ? 4.471 -1.754 -9.323 1.00 91.06 102 ILE A O 1
ATOM 810 N N . ASN A 1 103 ? 3.555 -3.115 -10.846 1.00 91.69 103 ASN A N 1
ATOM 811 C CA . ASN A 1 103 ? 3.219 -2.063 -11.785 1.00 91.69 103 ASN A CA 1
ATOM 812 C C . ASN A 1 103 ? 1.839 -1.515 -11.441 1.00 91.69 103 ASN A C 1
ATOM 814 O O . ASN A 1 103 ? 0.926 -2.280 -11.119 1.00 91.69 103 ASN A O 1
ATOM 818 N N . ILE A 1 104 ? 1.686 -0.200 -11.552 1.00 91.25 104 ILE A N 1
ATOM 819 C CA . ILE A 1 104 ? 0.398 0.472 -11.417 1.00 91.25 104 ILE A CA 1
ATOM 820 C C . ILE A 1 104 ? -0.140 0.783 -12.805 1.00 91.25 104 ILE A C 1
ATOM 822 O O . ILE A 1 104 ? 0.598 1.173 -13.716 1.00 91.25 104 ILE A O 1
ATOM 826 N N . ARG A 1 105 ? -1.446 0.591 -12.973 1.00 90.94 105 ARG A N 1
ATOM 827 C CA . ARG A 1 105 ? -2.150 0.983 -14.186 1.00 90.94 105 ARG A CA 1
ATOM 828 C C . ARG A 1 105 ? -1.938 2.492 -14.433 1.00 90.94 105 ARG A C 1
ATOM 830 O O . ARG A 1 105 ? -2.160 3.268 -13.506 1.00 90.94 105 ARG A O 1
ATOM 837 N N . PRO A 1 106 ? -1.532 2.923 -15.645 1.00 88.25 106 PRO A N 1
ATOM 838 C CA . PRO A 1 106 ? -1.139 4.310 -15.908 1.00 88.25 106 PRO A CA 1
ATOM 839 C C . PRO A 1 106 ? -2.168 5.359 -15.477 1.00 88.25 106 PRO A C 1
ATOM 841 O O . PRO A 1 106 ? -1.787 6.400 -14.953 1.00 88.25 106 PRO A O 1
ATOM 844 N N . GLU A 1 107 ? -3.458 5.066 -15.642 1.00 88.50 107 GLU A N 1
ATOM 845 C CA . GLU A 1 107 ? -4.554 5.969 -15.277 1.00 88.50 107 GLU A CA 1
ATOM 846 C C . GLU A 1 107 ? -4.664 6.203 -13.759 1.00 88.50 107 GLU A C 1
ATOM 848 O O . GLU A 1 107 ? -5.133 7.252 -13.331 1.00 88.50 107 GLU A O 1
ATOM 853 N N . ASP A 1 108 ? -4.215 5.253 -12.934 1.00 88.56 108 ASP A N 1
ATOM 854 C CA . ASP A 1 108 ? -4.307 5.357 -11.473 1.00 88.56 108 ASP A CA 1
ATOM 855 C C . ASP A 1 108 ? -3.079 6.050 -10.856 1.00 88.56 108 ASP A C 1
ATOM 857 O O . ASP A 1 108 ? -3.110 6.443 -9.688 1.00 88.56 108 ASP A O 1
ATOM 861 N N . VAL A 1 109 ? -1.998 6.235 -11.627 1.00 86.19 109 VAL A N 1
ATOM 862 C CA . VAL A 1 109 ? -0.752 6.881 -11.173 1.00 86.19 109 VAL A CA 1
ATOM 863 C C . VAL A 1 109 ? -1.012 8.318 -10.723 1.00 86.19 109 VAL A C 1
ATOM 865 O O . VAL A 1 109 ? -0.455 8.757 -9.722 1.00 86.19 109 VAL A O 1
ATOM 868 N N . GLU A 1 110 ? -1.908 9.030 -11.408 1.00 83.75 110 GLU A N 1
ATOM 869 C CA . GLU A 1 110 ? -2.281 10.412 -11.070 1.00 83.75 110 GLU A CA 1
ATOM 870 C C . GLU A 1 110 ? -2.967 10.543 -9.703 1.00 83.75 110 GLU A C 1
ATOM 872 O O . GLU A 1 110 ? -2.992 11.629 -9.127 1.00 83.75 110 GLU A O 1
ATOM 877 N N . SER A 1 111 ? -3.503 9.446 -9.157 1.00 85.12 111 SER A N 1
ATOM 878 C CA . SER A 1 111 ? -4.116 9.439 -7.825 1.00 85.12 111 SER A CA 1
ATOM 879 C C . SER A 1 111 ? -3.091 9.373 -6.686 1.00 85.12 111 SER A C 1
ATOM 881 O O . SER A 1 111 ? -3.441 9.589 -5.524 1.00 85.12 111 SER A O 1
ATOM 883 N N . LEU A 1 112 ? -1.826 9.080 -7.003 1.00 83.38 112 LEU A N 1
ATOM 884 C CA . LEU A 1 112 ? -0.738 9.015 -6.035 1.00 83.38 112 LEU A CA 1
ATOM 885 C C . LEU A 1 112 ? -0.026 10.377 -5.928 1.00 83.38 112 LEU A C 1
ATOM 887 O O . LEU A 1 112 ? 0.132 11.076 -6.930 1.00 83.38 112 LEU A O 1
ATOM 891 N N . PRO A 1 113 ? 0.458 10.771 -4.735 1.00 77.44 113 PRO A N 1
ATOM 892 C CA . PRO A 1 113 ? 1.108 12.065 -4.517 1.00 77.44 113 PRO A CA 1
ATOM 893 C C . PRO A 1 113 ? 2.558 12.084 -5.047 1.00 77.44 113 PRO A C 1
ATOM 895 O O . PRO A 1 113 ? 3.522 12.211 -4.290 1.00 77.44 113 PRO A O 1
ATOM 898 N N . ILE A 1 114 ? 2.715 11.959 -6.368 1.00 75.19 114 ILE A N 1
ATOM 899 C CA . ILE A 1 114 ? 3.996 11.876 -7.084 1.00 75.19 114 ILE A CA 1
ATOM 900 C C . ILE A 1 114 ? 4.419 13.264 -7.573 1.00 75.19 114 ILE A C 1
ATOM 902 O O . ILE A 1 114 ? 3.629 14.007 -8.151 1.00 75.19 114 ILE A O 1
ATOM 906 N N . LYS A 1 115 ? 5.695 13.617 -7.389 1.00 64.62 115 LYS A N 1
ATOM 907 C CA . LYS A 1 115 ? 6.237 14.915 -7.825 1.00 64.62 115 LYS A CA 1
ATOM 908 C C . LYS A 1 115 ? 6.828 14.929 -9.229 1.00 64.62 115 LYS A C 1
ATOM 910 O O . LYS A 1 115 ? 6.783 15.961 -9.889 1.00 64.62 115 LYS A O 1
ATOM 915 N N . ASN A 1 116 ? 7.402 13.810 -9.668 1.00 60.97 116 ASN A N 1
ATOM 916 C CA . ASN A 1 116 ? 8.078 13.686 -10.957 1.00 60.97 116 ASN A CA 1
ATOM 917 C C . ASN A 1 116 ? 7.428 12.571 -11.781 1.00 60.97 116 ASN A C 1
ATOM 919 O O . ASN A 1 116 ? 7.762 11.399 -11.642 1.00 60.97 116 ASN A O 1
ATOM 923 N N . ILE A 1 117 ? 6.513 12.958 -12.668 1.00 58.44 117 ILE A N 1
ATOM 924 C CA . ILE A 1 117 ? 5.700 12.066 -13.516 1.00 58.44 117 ILE A CA 1
ATOM 925 C C . ILE A 1 117 ? 6.492 11.569 -14.752 1.00 58.44 117 ILE A C 1
ATOM 927 O O . ILE A 1 117 ? 5.946 11.016 -15.702 1.00 58.44 117 ILE A O 1
ATOM 931 N N . SER A 1 118 ? 7.817 11.738 -14.773 1.00 52.81 118 SER A N 1
ATOM 932 C CA . SER A 1 118 ? 8.634 11.621 -15.991 1.00 52.81 118 SER A CA 1
ATOM 933 C C . SER A 1 118 ? 8.706 10.217 -16.616 1.00 52.81 118 SER A C 1
ATOM 935 O O . SER A 1 118 ? 9.325 10.064 -17.667 1.00 52.81 118 SER A O 1
ATOM 937 N N . VAL A 1 119 ? 8.060 9.199 -16.036 1.00 55.09 119 VAL A N 1
ATOM 938 C CA . VAL A 1 119 ? 7.960 7.847 -16.608 1.00 55.09 119 VAL A CA 1
ATOM 939 C C . VAL A 1 119 ? 6.554 7.258 -16.375 1.00 55.09 119 VAL A C 1
ATOM 941 O O . VAL A 1 119 ? 6.368 6.343 -15.584 1.00 55.09 119 VAL A O 1
ATOM 944 N N . LEU A 1 120 ? 5.534 7.777 -17.072 1.00 60.44 120 LEU A N 1
ATOM 945 C CA . LEU A 1 120 ? 4.154 7.237 -17.033 1.00 60.44 120 LEU A CA 1
ATOM 946 C C . LEU A 1 120 ? 4.012 5.840 -17.664 1.00 60.44 120 LEU A C 1
ATOM 948 O O . LEU A 1 120 ? 3.027 5.140 -17.436 1.00 60.44 120 LEU A O 1
ATOM 952 N N . LYS A 1 121 ? 4.984 5.413 -18.476 1.00 60.38 121 LYS A N 1
ATOM 953 C CA . LYS A 1 121 ? 5.002 4.064 -19.047 1.00 60.38 121 LYS A CA 1
ATOM 954 C C . LYS A 1 121 ? 5.749 3.145 -18.086 1.00 60.38 121 LYS A C 1
ATOM 956 O O . LYS A 1 121 ? 6.973 3.158 -18.080 1.00 60.38 121 LYS A O 1
ATOM 961 N N . ASN A 1 122 ? 5.003 2.338 -17.335 1.00 72.75 122 ASN A N 1
ATOM 962 C CA . ASN A 1 122 ? 5.503 1.352 -16.365 1.00 72.75 122 ASN A CA 1
ATOM 963 C C . ASN A 1 122 ? 5.949 1.972 -15.032 1.00 72.75 122 ASN A C 1
ATOM 965 O O . ASN A 1 122 ? 7.063 1.748 -14.563 1.00 72.75 122 ASN A O 1
ATOM 969 N N . PHE A 1 123 ? 5.069 2.766 -14.420 1.00 85.75 123 PHE A N 1
ATOM 970 C CA . PHE A 1 123 ? 5.281 3.212 -13.049 1.00 85.75 123 PHE A CA 1
ATOM 971 C C . PHE A 1 123 ? 5.174 2.018 -12.093 1.00 85.75 123 PHE A C 1
ATOM 973 O O . PHE A 1 123 ? 4.130 1.363 -12.014 1.00 85.75 123 PHE A O 1
ATOM 980 N N . THR A 1 124 ? 6.258 1.740 -11.373 1.00 87.94 124 THR A N 1
ATOM 981 C CA . THR A 1 124 ? 6.333 0.658 -10.390 1.00 87.94 124 THR A CA 1
ATOM 982 C C . THR A 1 124 ? 6.396 1.208 -8.980 1.00 87.94 124 THR A C 1
ATOM 984 O O . THR A 1 124 ? 7.115 2.173 -8.718 1.00 87.94 124 THR A O 1
ATOM 987 N N . VAL A 1 125 ? 5.717 0.536 -8.060 1.00 89.06 125 VAL A N 1
ATOM 988 C CA . VAL A 1 125 ? 5.767 0.827 -6.627 1.00 89.06 125 VAL A CA 1
ATOM 989 C C . VAL A 1 125 ? 6.130 -0.432 -5.861 1.00 89.06 125 VAL A C 1
ATOM 991 O O . VAL A 1 125 ? 5.797 -1.541 -6.280 1.00 89.06 125 VAL A O 1
ATOM 994 N N . ARG A 1 126 ? 6.785 -0.269 -4.715 1.00 89.56 126 ARG A N 1
ATOM 995 C CA . ARG A 1 126 ? 6.988 -1.361 -3.763 1.00 89.56 126 ARG A CA 1
ATOM 996 C C . ARG A 1 126 ? 5.803 -1.395 -2.804 1.00 89.56 126 ARG A C 1
ATOM 998 O O . ARG A 1 126 ? 5.601 -0.467 -2.026 1.00 89.56 126 ARG A O 1
ATOM 1005 N N . LEU A 1 127 ? 5.015 -2.460 -2.859 1.00 90.12 127 LEU A N 1
ATOM 1006 C CA . LEU A 1 127 ? 3.917 -2.690 -1.931 1.00 90.12 127 LEU A CA 1
ATOM 1007 C C . LEU A 1 127 ? 4.447 -3.350 -0.653 1.00 90.12 127 LEU A C 1
ATOM 1009 O O . LEU A 1 127 ? 4.926 -4.486 -0.692 1.00 90.12 127 LEU A O 1
ATOM 1013 N N . ILE A 1 128 ? 4.351 -2.622 0.459 1.00 87.56 128 ILE A N 1
ATOM 1014 C CA . ILE A 1 128 ? 4.777 -3.050 1.795 1.00 87.56 128 ILE A CA 1
ATOM 1015 C C . ILE A 1 128 ? 3.607 -3.706 2.523 1.00 87.56 128 ILE A C 1
ATOM 1017 O O . ILE A 1 128 ? 2.494 -3.172 2.532 1.00 87.56 128 ILE A O 1
ATOM 1021 N N . ASP A 1 129 ? 3.877 -4.861 3.133 1.00 82.94 129 ASP A N 1
ATOM 1022 C CA . ASP A 1 129 ? 2.930 -5.630 3.945 1.00 82.94 129 ASP A CA 1
ATOM 1023 C C . ASP A 1 129 ? 1.529 -5.813 3.309 1.00 82.94 129 ASP A C 1
ATOM 1025 O O . ASP A 1 129 ? 0.512 -5.557 3.954 1.00 82.94 129 ASP A O 1
ATOM 1029 N N . PRO A 1 130 ? 1.406 -6.314 2.059 1.00 84.44 130 PRO A N 1
ATOM 1030 C CA . PRO A 1 130 ? 0.104 -6.486 1.394 1.00 84.44 130 PRO A CA 1
ATOM 1031 C C . PRO A 1 130 ? -0.870 -7.431 2.122 1.00 84.44 130 PRO A C 1
ATOM 1033 O O . PRO A 1 130 ? -2.053 -7.501 1.789 1.00 84.44 130 PRO A O 1
ATOM 1036 N N . GLY A 1 131 ? -0.388 -8.219 3.083 1.00 85.25 131 GLY A N 1
ATOM 1037 C CA . GLY A 1 131 ? -1.124 -9.336 3.658 1.00 85.25 131 GLY A CA 1
ATOM 1038 C C . GLY A 1 131 ? -1.226 -10.530 2.698 1.00 85.25 131 GLY A C 1
ATOM 1039 O O . GLY A 1 131 ? -1.077 -10.424 1.478 1.00 85.25 131 GLY A O 1
ATOM 1040 N N . ALA A 1 132 ? -1.492 -11.716 3.250 1.00 87.56 132 ALA A N 1
ATOM 1041 C CA . ALA A 1 132 ? -1.420 -12.972 2.496 1.00 87.56 132 ALA A CA 1
ATOM 1042 C C . ALA A 1 132 ? -2.438 -13.068 1.343 1.00 87.56 132 ALA A C 1
ATOM 1044 O O . ALA A 1 132 ? -2.162 -13.692 0.319 1.00 87.56 132 ALA A O 1
ATOM 1045 N N . VAL A 1 133 ? -3.622 -12.468 1.503 1.00 90.12 133 VAL A N 1
ATOM 1046 C CA . VAL A 1 133 ? -4.696 -12.536 0.499 1.00 90.12 133 VAL A CA 1
ATOM 1047 C C . VAL A 1 133 ? -4.362 -11.686 -0.722 1.00 90.12 133 VAL A C 1
ATOM 1049 O O . VAL A 1 133 ? -4.489 -12.166 -1.847 1.00 90.12 133 VAL A O 1
ATOM 1052 N N . LEU A 1 134 ? -3.931 -10.440 -0.516 1.00 90.69 134 LEU A N 1
ATOM 1053 C CA . LEU A 1 134 ? -3.577 -9.548 -1.616 1.00 90.69 134 LEU A CA 1
ATOM 1054 C C . LEU A 1 134 ? -2.301 -10.022 -2.311 1.00 90.69 134 LEU A C 1
ATOM 1056 O O . LEU A 1 134 ? -2.278 -10.048 -3.536 1.00 90.69 134 LEU A O 1
ATOM 1060 N N . LYS A 1 135 ? -1.307 -10.500 -1.548 1.00 89.00 135 LYS A N 1
ATOM 1061 C CA . LYS A 1 135 ? -0.099 -11.130 -2.099 1.00 89.00 135 LYS A CA 1
ATOM 1062 C C . LYS A 1 135 ? -0.444 -12.238 -3.094 1.00 89.00 135 LYS A C 1
ATOM 1064 O O . LYS A 1 135 ? -0.071 -12.139 -4.250 1.00 89.00 135 LYS A O 1
ATOM 1069 N N . LYS A 1 136 ? -1.276 -13.211 -2.703 1.00 89.56 136 LYS A N 1
ATOM 1070 C CA . LYS A 1 136 ? -1.705 -14.298 -3.604 1.00 89.56 136 LYS A CA 1
ATOM 1071 C C . LYS A 1 136 ? -2.424 -13.806 -4.862 1.00 89.56 136 LYS A C 1
ATOM 1073 O O . LYS A 1 136 ? -2.258 -14.394 -5.925 1.00 89.56 136 LYS A O 1
ATOM 1078 N N . LYS A 1 137 ? -3.254 -12.764 -4.745 1.00 91.75 137 LYS A N 1
ATOM 1079 C CA . LYS A 1 137 ? -3.938 -12.174 -5.906 1.00 91.75 137 LYS A CA 1
ATOM 1080 C C . LYS A 1 137 ? -2.939 -11.515 -6.854 1.00 91.75 137 LYS A C 1
ATOM 1082 O O . LYS A 1 137 ? -3.066 -11.686 -8.060 1.00 91.75 137 LYS A O 1
ATOM 1087 N N . LEU A 1 138 ? -1.960 -10.796 -6.310 1.00 91.19 138 LEU A N 1
ATOM 1088 C CA . LEU A 1 138 ? -0.902 -10.145 -7.078 1.00 91.19 138 LEU A CA 1
ATOM 1089 C C . LEU A 1 138 ? 0.052 -11.163 -7.712 1.00 91.19 138 LEU A C 1
ATOM 1091 O O . LEU A 1 138 ? 0.399 -11.004 -8.875 1.00 91.19 138 LEU A O 1
ATOM 1095 N N . ASP A 1 139 ? 0.386 -12.253 -7.026 1.00 88.81 139 ASP A N 1
ATOM 1096 C CA . ASP A 1 139 ? 1.218 -13.331 -7.580 1.00 88.81 139 ASP A CA 1
ATOM 1097 C C . ASP A 1 139 ? 0.569 -13.990 -8.816 1.00 88.81 139 ASP A C 1
ATOM 1099 O O . ASP A 1 139 ? 1.264 -14.467 -9.709 1.00 88.81 139 ASP A O 1
ATOM 1103 N N . ALA A 1 140 ? -0.767 -14.000 -8.885 1.00 89.88 140 ALA A N 1
ATOM 1104 C CA . ALA A 1 140 ? -1.543 -14.517 -10.017 1.00 89.88 140 ALA A CA 1
ATOM 1105 C C . ALA A 1 140 ? -1.959 -13.436 -11.038 1.00 89.88 140 ALA A C 1
ATOM 1107 O O . ALA A 1 140 ? -2.686 -13.728 -11.992 1.00 89.88 140 ALA A O 1
ATOM 1108 N N . SER A 1 141 ? -1.562 -12.183 -10.816 1.00 92.69 141 SER A N 1
ATOM 1109 C CA . SER A 1 141 ? -1.960 -11.048 -11.650 1.00 92.69 141 SER A CA 1
ATOM 1110 C C . SER A 1 141 ? -1.072 -10.899 -12.882 1.00 92.69 141 SER A C 1
ATOM 1112 O O . SER A 1 141 ? 0.082 -11.323 -12.902 1.00 92.69 141 SER A O 1
ATOM 1114 N N . THR A 1 142 ? -1.613 -10.273 -13.924 1.00 90.50 142 THR A N 1
ATOM 1115 C CA . THR A 1 142 ? -0.877 -9.936 -15.148 1.00 90.50 142 THR A CA 1
ATOM 1116 C C . THR A 1 142 ? -1.308 -8.558 -15.639 1.00 90.50 142 THR A C 1
ATOM 1118 O O . THR A 1 142 ? -2.273 -7.985 -15.136 1.00 90.50 142 THR A O 1
ATOM 1121 N N . LYS A 1 143 ? -0.636 -8.028 -16.666 1.00 88.94 143 LYS A N 1
ATOM 1122 C CA . LYS A 1 143 ? -1.031 -6.762 -17.301 1.00 88.94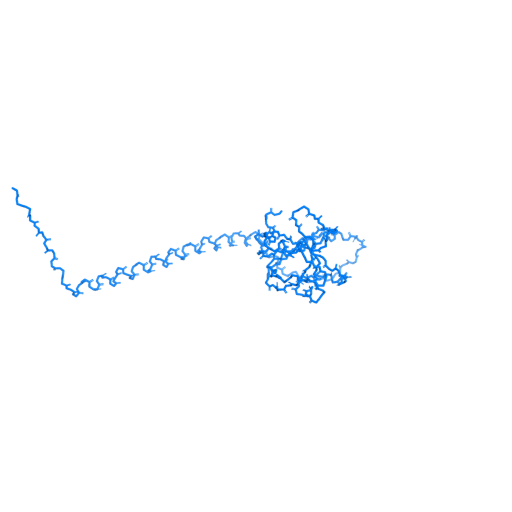 143 LYS A CA 1
ATOM 1123 C C . LYS A 1 143 ? -2.479 -6.772 -17.822 1.00 88.94 143 LYS A C 1
ATOM 1125 O O . LYS A 1 143 ? -3.129 -5.733 -17.812 1.00 88.94 143 LYS A O 1
ATOM 1130 N N . ASP A 1 144 ? -2.980 -7.938 -18.232 1.00 90.56 144 ASP A N 1
ATOM 1131 C CA . ASP A 1 144 ? -4.354 -8.115 -18.722 1.00 90.56 144 ASP A CA 1
ATOM 1132 C C . ASP A 1 144 ? -5.342 -8.499 -17.603 1.00 90.56 144 ASP A C 1
ATOM 1134 O O . ASP A 1 144 ? -6.554 -8.393 -17.777 1.00 90.56 144 ASP A O 1
ATOM 1138 N N . ASN A 1 145 ? -4.837 -8.931 -16.441 1.00 91.94 145 ASN A N 1
ATOM 1139 C CA . ASN A 1 145 ? -5.625 -9.322 -15.274 1.00 91.94 145 ASN A CA 1
ATOM 1140 C C . ASN A 1 145 ? -5.161 -8.556 -14.029 1.00 91.94 145 ASN A C 1
ATOM 1142 O O . ASN A 1 145 ? -4.361 -9.044 -13.223 1.00 91.94 145 ASN A O 1
ATOM 1146 N N . LEU A 1 146 ? -5.673 -7.335 -13.904 1.00 93.75 146 LEU A N 1
ATOM 1147 C CA . LEU A 1 146 ? -5.297 -6.389 -12.862 1.00 93.75 146 LEU A CA 1
ATOM 1148 C C . LEU A 1 146 ? -5.983 -6.696 -11.528 1.00 93.75 146 LEU A C 1
ATOM 1150 O O . LEU A 1 146 ? -7.157 -7.065 -11.475 1.00 93.75 146 LEU A O 1
ATOM 1154 N N . VAL A 1 147 ? -5.281 -6.438 -10.427 1.00 95.56 147 VAL A N 1
ATOM 1155 C CA . VAL A 1 147 ? -5.831 -6.543 -9.074 1.00 95.56 147 VAL A CA 1
ATOM 1156 C C . VAL A 1 147 ? -6.135 -5.150 -8.549 1.00 95.56 147 VAL A C 1
ATOM 1158 O O . VAL A 1 147 ? -5.251 -4.299 -8.486 1.00 95.56 147 VAL A O 1
ATOM 1161 N N . LYS A 1 148 ? -7.386 -4.933 -8.137 1.00 95.19 148 LYS A N 1
ATOM 1162 C CA . LYS A 1 148 ? -7.806 -3.717 -7.436 1.00 95.19 148 LYS A CA 1
ATOM 1163 C C . LYS A 1 148 ? -7.487 -3.821 -5.944 1.00 95.19 148 LYS A C 1
ATOM 1165 O O . LYS A 1 148 ? -7.842 -4.823 -5.316 1.00 95.19 148 LYS A O 1
ATOM 1170 N N . PHE A 1 149 ? -6.898 -2.780 -5.368 1.00 93.81 149 PHE A N 1
ATOM 1171 C CA . PHE A 1 149 ? -6.703 -2.647 -3.923 1.00 93.81 149 PHE A CA 1
ATOM 1172 C C . PHE A 1 149 ? -6.647 -1.173 -3.507 1.00 93.81 149 PHE A C 1
ATOM 1174 O O . PHE A 1 149 ? -6.415 -0.290 -4.331 1.00 93.81 149 PHE A O 1
ATOM 1181 N N . THR A 1 150 ? -6.883 -0.917 -2.223 1.00 93.06 150 THR A N 1
ATOM 1182 C CA . THR A 1 150 ? -6.873 0.434 -1.654 1.00 93.06 150 THR A CA 1
ATOM 1183 C C . THR A 1 150 ? -5.506 0.716 -1.048 1.00 93.06 150 THR A C 1
ATOM 1185 O O . THR A 1 150 ? -5.068 0.002 -0.145 1.00 93.06 150 THR A O 1
ATOM 1188 N N . VAL A 1 151 ? -4.844 1.761 -1.530 1.00 91.69 151 VAL A N 1
ATOM 1189 C CA . VAL A 1 151 ? -3.647 2.324 -0.907 1.00 91.69 151 VAL A CA 1
ATOM 1190 C C . VAL A 1 151 ? -4.080 3.322 0.153 1.00 91.69 151 VAL A C 1
ATOM 1192 O O . VAL A 1 151 ? -4.952 4.149 -0.100 1.00 91.69 151 VAL A O 1
ATOM 1195 N N . ARG A 1 152 ? -3.480 3.216 1.339 1.00 90.19 152 ARG A N 1
ATOM 1196 C CA . ARG A 1 152 ? -3.735 4.097 2.487 1.00 90.19 152 ARG A CA 1
ATOM 1197 C C . ARG A 1 152 ? -2.514 4.908 2.908 1.00 90.19 152 ARG A C 1
ATOM 1199 O O . ARG A 1 152 ? -2.660 5.959 3.527 1.00 90.19 152 ARG A O 1
ATOM 1206 N N . GLY A 1 153 ? -1.325 4.426 2.556 1.00 87.94 153 GLY A N 1
ATOM 1207 C CA . GLY A 1 153 ? -0.058 5.087 2.817 1.00 87.94 153 GLY A CA 1
ATOM 1208 C C . GLY A 1 153 ? 0.827 5.093 1.579 1.00 87.94 153 GLY A C 1
ATOM 1209 O O . GLY A 1 153 ? 0.931 4.087 0.877 1.00 87.94 153 GLY A O 1
ATOM 1210 N N . TYR A 1 154 ? 1.495 6.217 1.337 1.00 88.81 154 TYR A N 1
ATOM 1211 C CA . TYR A 1 154 ? 2.492 6.372 0.280 1.00 88.81 154 TYR A CA 1
ATOM 1212 C C . TYR A 1 154 ? 3.768 6.994 0.853 1.00 88.81 154 TYR A C 1
ATOM 1214 O O . TYR A 1 154 ? 3.705 7.940 1.643 1.00 88.81 154 TYR A O 1
ATOM 1222 N N . ALA A 1 155 ? 4.925 6.485 0.443 1.00 86.56 155 ALA A N 1
ATOM 1223 C CA . ALA A 1 155 ? 6.226 7.023 0.802 1.00 86.56 155 ALA A CA 1
ATOM 1224 C C . ALA A 1 155 ? 7.078 7.259 -0.450 1.00 86.56 155 ALA A C 1
ATOM 1226 O O . ALA A 1 155 ? 7.433 6.331 -1.179 1.00 86.56 155 ALA A O 1
ATOM 1227 N N . GLU A 1 156 ? 7.446 8.517 -0.672 1.00 83.44 156 GLU A N 1
ATOM 1228 C CA . GLU A 1 156 ? 8.522 8.880 -1.589 1.00 83.44 156 GLU A CA 1
ATOM 1229 C C . GLU A 1 156 ? 9.831 8.686 -0.826 1.00 83.44 156 GLU A C 1
ATOM 1231 O O . GLU A 1 156 ? 10.116 9.436 0.111 1.00 83.44 156 GLU A O 1
ATOM 1236 N N . ILE A 1 157 ? 10.586 7.645 -1.170 1.00 78.44 157 ILE A N 1
ATOM 1237 C CA . ILE A 1 157 ? 11.856 7.328 -0.519 1.00 78.44 157 ILE A CA 1
ATOM 1238 C C . ILE A 1 157 ? 12.998 7.945 -1.304 1.00 78.44 157 ILE A C 1
ATOM 1240 O O . ILE A 1 157 ? 12.967 8.058 -2.528 1.00 78.44 157 ILE A O 1
ATOM 1244 N N . CYS A 1 158 ? 14.000 8.389 -0.563 1.00 68.00 158 CYS A N 1
ATOM 1245 C CA . CYS A 1 158 ? 15.237 8.855 -1.140 1.00 68.00 158 CYS A CA 1
ATOM 1246 C C . CYS A 1 158 ? 16.105 7.710 -1.595 1.00 68.00 158 CYS A C 1
ATOM 1248 O O . CYS A 1 158 ? 16.274 6.770 -0.838 1.00 68.00 158 CYS A O 1
ATOM 1250 N N . GLU A 1 159 ? 16.696 7.885 -2.780 1.00 62.38 159 GLU A N 1
ATOM 1251 C CA . GLU A 1 159 ? 17.469 6.907 -3.563 1.00 62.38 159 GLU A CA 1
ATOM 1252 C C . GLU A 1 159 ? 16.668 6.330 -4.737 1.00 62.38 159 GLU A C 1
ATOM 1254 O O . GLU A 1 159 ? 15.486 6.609 -4.906 1.00 62.38 159 GLU A O 1
ATOM 1259 N N . LYS A 1 160 ? 17.352 5.609 -5.635 1.00 62.16 160 LYS A N 1
ATOM 1260 C CA . LYS A 1 160 ? 16.825 5.101 -6.920 1.00 62.16 160 LYS A CA 1
ATOM 1261 C C . LYS A 1 160 ? 15.783 3.981 -6.761 1.00 62.16 160 LYS A C 1
ATOM 1263 O O . LYS A 1 160 ? 15.567 3.210 -7.695 1.00 62.16 160 LYS A O 1
ATOM 1268 N N . GLU A 1 161 ? 15.191 3.853 -5.585 1.00 72.81 161 GLU A N 1
ATOM 1269 C CA . GLU A 1 161 ? 14.187 2.845 -5.301 1.00 72.81 161 GLU A CA 1
ATOM 1270 C C . GLU A 1 161 ? 12.812 3.284 -5.813 1.00 72.81 161 GLU A C 1
ATOM 1272 O O . GLU A 1 161 ? 12.513 4.482 -5.860 1.00 72.81 161 GLU A O 1
ATOM 1277 N N . PRO A 1 162 ? 11.949 2.331 -6.206 1.00 82.00 162 PRO A N 1
ATOM 1278 C CA . PRO A 1 162 ? 10.562 2.653 -6.480 1.00 82.00 162 PRO A CA 1
ATOM 1279 C C . PRO A 1 162 ? 9.895 3.199 -5.206 1.00 82.00 162 PRO A C 1
ATOM 1281 O O . PRO A 1 162 ? 10.177 2.712 -4.106 1.00 82.00 162 PRO A O 1
ATOM 1284 N N . PRO A 1 163 ? 8.979 4.175 -5.331 1.00 87.19 163 PRO A N 1
ATOM 1285 C CA . PRO A 1 163 ? 8.226 4.666 -4.187 1.00 87.19 163 PRO A CA 1
ATOM 1286 C C . PRO A 1 163 ? 7.438 3.530 -3.535 1.00 87.19 163 PRO A C 1
ATOM 1288 O O . PRO A 1 163 ? 7.036 2.563 -4.192 1.00 87.19 163 PRO 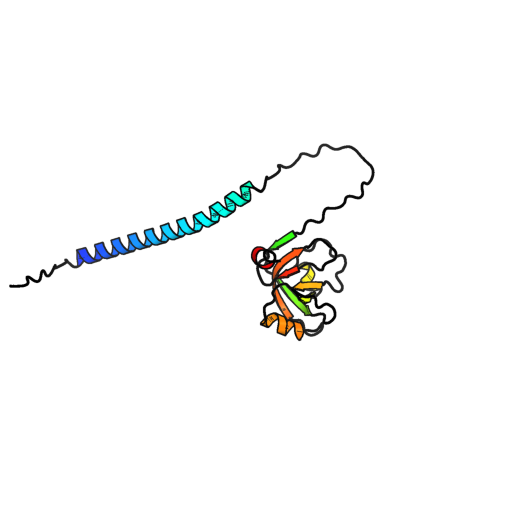A O 1
ATOM 1291 N N . GLN A 1 164 ? 7.222 3.644 -2.229 1.00 88.88 164 GLN A N 1
ATOM 1292 C CA . GLN A 1 164 ? 6.545 2.611 -1.460 1.00 88.88 164 GLN A CA 1
ATOM 1293 C C . GLN A 1 164 ? 5.073 2.953 -1.254 1.00 88.88 164 GLN A C 1
ATOM 1295 O O . GLN A 1 164 ? 4.701 4.108 -1.045 1.00 88.88 164 GLN A O 1
ATOM 1300 N N . VAL A 1 165 ? 4.228 1.930 -1.282 1.00 90.50 165 VAL A N 1
ATOM 1301 C CA . VAL A 1 165 ? 2.800 2.025 -0.977 1.00 90.50 165 VAL A CA 1
ATOM 1302 C C . VAL A 1 165 ? 2.421 0.968 0.046 1.00 90.50 165 VAL A C 1
ATOM 1304 O O . VAL A 1 165 ? 3.040 -0.092 0.117 1.00 90.50 165 VAL A O 1
ATOM 1307 N N . SER A 1 166 ? 1.384 1.239 0.829 1.00 88.69 166 SER A N 1
ATOM 1308 C CA . SER A 1 166 ? 0.824 0.273 1.767 1.00 88.69 166 SER A CA 1
ATOM 1309 C C . SER A 1 166 ? -0.699 0.308 1.757 1.00 88.69 166 SER A C 1
ATOM 1311 O O . SER A 1 166 ? -1.324 1.341 1.500 1.00 88.69 166 SER A O 1
ATOM 1313 N N . VAL A 1 167 ? -1.293 -0.848 2.056 1.00 89.75 167 VAL A N 1
ATOM 1314 C CA . VAL A 1 167 ? -2.721 -0.981 2.378 1.00 89.75 167 VAL A CA 1
ATOM 1315 C C . VAL A 1 167 ? -3.042 -0.488 3.792 1.00 89.75 167 VAL A C 1
ATOM 1317 O O . VAL A 1 167 ? -4.207 -0.273 4.122 1.00 89.75 167 VAL A O 1
ATOM 1320 N N . GLU A 1 168 ? -2.022 -0.295 4.629 1.00 85.94 168 GLU A N 1
ATOM 1321 C CA . GLU A 1 168 ? -2.124 0.353 5.934 1.00 85.94 168 GLU A CA 1
ATOM 1322 C C . GLU A 1 168 ? -1.724 1.833 5.842 1.00 85.94 168 GLU A C 1
ATOM 1324 O O . GLU A 1 168 ? -1.148 2.289 4.853 1.00 85.94 168 GLU A O 1
ATOM 1329 N N . GLN A 1 169 ? -2.051 2.604 6.881 1.00 80.81 169 GLN A N 1
ATOM 1330 C CA . GLN A 1 169 ? -1.632 4.004 6.985 1.00 80.81 169 GLN A CA 1
ATOM 1331 C C . GLN A 1 169 ? -0.102 4.106 7.011 1.00 80.81 169 GLN A C 1
ATOM 1333 O O . GLN A 1 169 ? 0.569 3.287 7.644 1.00 80.81 169 GLN A O 1
ATOM 1338 N N . ALA A 1 170 ? 0.453 5.132 6.367 1.00 76.06 170 ALA A N 1
ATOM 1339 C CA . ALA A 1 170 ? 1.894 5.360 6.254 1.00 76.06 170 ALA A CA 1
ATOM 1340 C C . ALA A 1 170 ? 2.589 5.409 7.628 1.00 76.06 170 ALA A C 1
ATOM 1342 O O . ALA A 1 170 ? 3.672 4.857 7.820 1.00 76.06 170 ALA A O 1
ATOM 1343 N N . THR A 1 171 ? 1.932 6.018 8.612 1.00 73.81 171 THR A N 1
ATOM 1344 C CA . THR A 1 171 ? 2.359 6.112 10.014 1.00 73.81 171 THR A CA 1
ATOM 1345 C C . THR A 1 171 ? 2.439 4.772 10.743 1.00 73.81 171 THR A C 1
ATOM 1347 O O . THR A 1 171 ? 3.085 4.713 11.791 1.00 73.81 171 THR A O 1
ATOM 1350 N N . ILE A 1 172 ? 1.802 3.723 10.222 1.00 73.44 172 ILE A N 1
ATOM 1351 C CA . ILE A 1 172 ? 1.827 2.358 10.759 1.00 73.44 172 ILE A CA 1
ATOM 1352 C C . ILE A 1 172 ? 2.786 1.494 9.933 1.00 73.44 172 ILE A C 1
ATOM 1354 O O . ILE A 1 172 ? 3.625 0.801 10.510 1.00 73.44 172 ILE A O 1
ATOM 1358 N N . ALA A 1 173 ? 2.691 1.585 8.605 1.00 74.50 173 ALA A N 1
ATOM 1359 C CA . ALA A 1 173 ? 3.438 0.762 7.662 1.00 74.50 173 ALA A CA 1
ATOM 1360 C C . ALA A 1 173 ? 4.933 1.114 7.617 1.00 74.50 173 ALA A C 1
ATOM 1362 O O . ALA A 1 173 ? 5.779 0.249 7.809 1.00 74.50 173 ALA A O 1
ATOM 1363 N N . PHE A 1 174 ? 5.276 2.394 7.444 1.00 73.69 174 PHE A N 1
ATOM 1364 C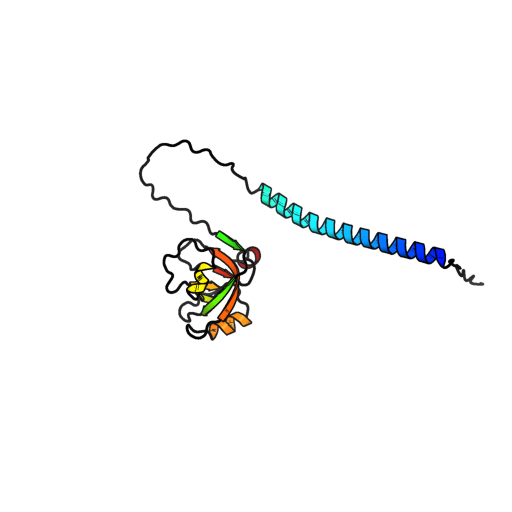 CA . PHE A 1 174 ? 6.662 2.822 7.198 1.00 73.69 174 PHE A CA 1
ATOM 1365 C C . PHE A 1 174 ? 7.420 3.249 8.466 1.00 73.69 174 PHE A C 1
ATOM 1367 O O . PHE A 1 174 ? 8.554 3.706 8.395 1.00 73.69 174 PHE A O 1
ATOM 1374 N N . LYS A 1 175 ? 6.809 3.134 9.656 1.00 61.84 175 LYS A N 1
ATOM 1375 C CA . LYS A 1 175 ? 7.522 3.303 10.942 1.00 61.84 175 LYS A CA 1
ATOM 1376 C C . LYS A 1 175 ? 8.232 2.031 11.411 1.00 61.84 175 LYS A C 1
ATOM 1378 O O . LYS A 1 175 ? 9.013 2.102 12.356 1.00 61.84 175 LYS A O 1
ATOM 1383 N N . LYS A 1 176 ? 7.895 0.878 10.826 1.00 49.56 176 LYS A N 1
ATOM 1384 C CA . LYS A 1 176 ? 8.491 -0.426 11.152 1.00 49.56 176 LYS A CA 1
ATOM 1385 C C . LYS A 1 176 ? 9.695 -0.776 10.271 1.00 49.56 176 LYS A C 1
ATOM 1387 O O . LYS A 1 176 ? 10.432 -1.682 10.647 1.00 49.56 176 LYS A O 1
ATOM 1392 N N . SER A 1 177 ? 9.838 -0.096 9.133 1.00 46.59 177 SER A N 1
ATOM 1393 C CA . SER A 1 177 ? 10.888 -0.284 8.125 1.00 46.59 177 SER A CA 1
ATOM 1394 C C . SER A 1 177 ? 12.144 0.513 8.441 1.00 46.59 177 SER A C 1
ATOM 1396 O O . SER A 1 177 ? 11.979 1.711 8.771 1.00 46.59 177 SER A O 1
#